Protein AF-A0A1Y2M8A2-F1 (afdb_monomer)

Foldseek 3Di:
DDDDPPPPPPPPVVCPDDDVVLLVCLVPDPDDQQDLVNLVVLVVCLVVDVVSVLSSQLSLCCNLPVPDRSVVVVVQVVDPVHDDDPVRVVSSCVSSCCSNDVPPPPPPPPDPDDDD

Secondary structure (DSSP, 8-state):
-----------------SSHHHHHHHHH-SSPPPPHHHHHHHHHHHHH-TTTHHHHHHHHHHHH-TTS-HHHHHHHHH-TT----HHHHHHHHHHHHHHHSTTT---S--------

Organism: Epicoccum nigrum (NCBI:txid105696)

Mean predicted aligned error: 15.14 Å

Sequence (116 aa):
MPAMVFTQRGNVRNVHNRHDSIFSTVSSRPASPISQEELWYIIEAGALDRAKTALAAECLLNHVWNEKDAMAMLDAMGDPAKQLSEEDETELRRKLGQALHPGRFVDSHCHLANTR

Structure (mmCIF, N/CA/C/O backbone):
data_AF-A0A1Y2M8A2-F1
#
_entry.id   AF-A0A1Y2M8A2-F1
#
loop_
_atom_site.group_PDB
_atom_site.id
_atom_site.type_symbol
_atom_site.label_atom_id
_atom_site.label_alt_id
_atom_site.label_comp_id
_atom_site.label_asym_id
_atom_site.label_entity_id
_atom_site.label_seq_id
_atom_site.pdbx_PDB_ins_code
_atom_site.Cartn_x
_atom_site.Cartn_y
_atom_site.Cartn_z
_atom_site.occupancy
_atom_site.B_iso_or_equiv
_atom_site.auth_seq_id
_atom_site.auth_comp_id
_atom_site.auth_asym_id
_atom_site.auth_atom_id
_atom_site.pdbx_PDB_model_num
ATOM 1 N N . MET A 1 1 ? 58.571 20.582 -24.742 1.00 42.06 1 MET A N 1
ATOM 2 C CA . MET A 1 1 ? 57.114 20.397 -24.916 1.00 42.06 1 MET A CA 1
ATOM 3 C C . MET A 1 1 ? 56.611 19.537 -23.764 1.00 42.06 1 MET A C 1
ATOM 5 O O . MET A 1 1 ? 56.959 18.364 -23.758 1.00 42.06 1 MET A O 1
ATOM 9 N N . PRO A 1 2 ? 55.890 20.061 -22.758 1.00 43.50 2 PRO A N 1
ATOM 10 C CA . PRO A 1 2 ? 55.186 19.203 -21.815 1.00 43.50 2 PRO A CA 1
ATOM 11 C C . PRO A 1 2 ? 53.789 18.880 -22.364 1.00 43.50 2 PRO A C 1
ATOM 13 O O . PRO A 1 2 ? 53.066 19.770 -22.809 1.00 43.50 2 PRO A O 1
ATOM 16 N N . ALA A 1 3 ? 53.433 17.597 -22.363 1.00 48.03 3 ALA A N 1
ATOM 17 C CA . ALA A 1 3 ? 52.095 17.133 -22.703 1.00 48.03 3 ALA A CA 1
ATOM 18 C C . ALA A 1 3 ? 51.099 17.613 -21.634 1.00 48.03 3 ALA A C 1
ATOM 20 O O . ALA A 1 3 ? 51.299 17.397 -20.438 1.00 48.03 3 ALA A O 1
ATOM 21 N N . MET A 1 4 ? 50.038 18.285 -22.073 1.00 54.34 4 MET A N 1
ATOM 22 C CA . MET A 1 4 ? 48.936 18.725 -21.222 1.00 54.34 4 MET A CA 1
ATOM 23 C C . MET A 1 4 ? 48.170 17.487 -20.736 1.00 54.34 4 MET A C 1
ATOM 25 O O . MET A 1 4 ? 47.561 16.777 -21.535 1.00 54.34 4 MET A O 1
ATOM 29 N N . VAL A 1 5 ? 48.203 17.215 -19.430 1.00 50.16 5 VAL A N 1
ATOM 30 C CA . VAL A 1 5 ? 47.322 16.226 -18.801 1.00 50.16 5 VAL A CA 1
ATOM 31 C C . VAL A 1 5 ? 45.910 16.798 -18.838 1.00 50.16 5 VAL A C 1
ATOM 33 O O . VAL A 1 5 ? 45.585 17.724 -18.094 1.00 50.16 5 VAL A O 1
ATOM 36 N N . PHE A 1 6 ? 45.069 16.263 -19.720 1.00 46.91 6 PHE A N 1
ATOM 37 C CA . PHE A 1 6 ? 43.634 16.497 -19.655 1.00 46.91 6 PHE A CA 1
ATOM 38 C C . PHE A 1 6 ? 43.143 15.795 -18.390 1.00 46.91 6 PHE A C 1
ATOM 40 O O . PHE A 1 6 ? 43.048 14.568 -18.337 1.00 46.91 6 PHE A O 1
ATOM 47 N N . THR A 1 7 ? 42.901 16.558 -17.326 1.00 47.25 7 THR A N 1
ATOM 48 C CA . THR A 1 7 ? 42.199 16.035 -16.162 1.00 47.25 7 THR A CA 1
ATOM 49 C C . THR A 1 7 ? 40.808 15.643 -16.633 1.00 47.25 7 THR A C 1
ATOM 51 O O . THR A 1 7 ? 39.937 16.479 -16.871 1.00 47.25 7 THR A O 1
ATOM 54 N N . GLN A 1 8 ? 40.600 14.337 -16.785 1.00 46.97 8 GLN A N 1
ATOM 55 C CA . GLN A 1 8 ? 39.281 13.736 -16.785 1.00 46.97 8 GLN A CA 1
ATOM 56 C C . GLN A 1 8 ? 38.687 14.034 -15.408 1.00 46.97 8 GLN A C 1
ATOM 58 O O . GLN A 1 8 ? 38.789 13.247 -14.469 1.00 46.97 8 GLN A O 1
ATOM 63 N N . ARG A 1 9 ? 38.107 15.229 -15.254 1.00 40.69 9 ARG A N 1
ATOM 64 C CA . ARG A 1 9 ? 37.248 15.560 -14.127 1.00 40.69 9 ARG A CA 1
ATOM 65 C C . ARG A 1 9 ? 35.959 14.787 -14.360 1.00 40.69 9 ARG A C 1
ATOM 67 O O . ARG A 1 9 ? 34.957 15.327 -14.819 1.00 40.69 9 ARG A O 1
ATOM 74 N N . GLY A 1 10 ? 36.040 13.487 -14.080 1.00 47.53 10 GLY A N 1
ATOM 75 C CA . GLY A 1 10 ? 34.918 12.613 -13.811 1.00 47.53 10 GLY A CA 1
ATOM 76 C C . GLY A 1 10 ? 34.160 13.203 -12.638 1.00 47.53 10 GLY A C 1
ATOM 77 O O . GLY A 1 10 ? 34.413 12.902 -11.482 1.00 47.53 10 GLY A O 1
ATOM 78 N N . ASN A 1 11 ? 33.294 14.152 -12.951 1.00 49.44 11 ASN A N 1
ATOM 79 C CA . ASN A 1 11 ? 32.224 14.579 -12.083 1.00 49.44 11 ASN A CA 1
ATOM 80 C C . ASN A 1 11 ? 31.091 15.095 -12.964 1.00 49.44 11 ASN A C 1
ATOM 82 O O . ASN A 1 11 ? 30.516 16.154 -12.724 1.00 49.44 11 ASN A O 1
ATOM 86 N N . VAL A 1 12 ? 30.727 14.291 -13.968 1.00 46.75 12 VAL A N 1
ATOM 87 C CA . VAL A 1 12 ? 29.305 14.120 -14.234 1.00 46.75 12 VAL A CA 1
ATOM 88 C C . VAL A 1 12 ? 28.797 13.453 -12.963 1.00 46.75 12 VAL A C 1
ATOM 90 O O . VAL A 1 12 ? 28.811 12.230 -12.842 1.00 46.75 12 VAL A O 1
ATOM 93 N N . ARG A 1 13 ? 28.462 14.271 -11.954 1.00 45.53 13 ARG A N 1
ATOM 94 C CA . ARG A 1 13 ? 27.526 13.867 -10.914 1.00 45.53 13 ARG A CA 1
ATOM 95 C C . ARG A 1 13 ? 26.291 13.522 -11.705 1.00 45.53 13 ARG A C 1
ATOM 97 O O . ARG A 1 13 ? 25.531 14.406 -12.080 1.00 45.53 13 ARG A O 1
ATOM 104 N N . ASN A 1 14 ? 26.220 12.254 -12.091 1.00 46.19 14 ASN A N 1
ATOM 105 C CA . ASN A 1 14 ? 25.049 11.655 -12.652 1.00 46.19 14 ASN A CA 1
ATOM 106 C C . ASN A 1 14 ? 24.004 11.925 -11.590 1.00 46.19 14 ASN A C 1
ATOM 108 O O . ASN A 1 14 ? 24.077 11.409 -10.474 1.00 46.19 14 ASN A O 1
ATOM 112 N N . VAL A 1 15 ? 23.152 12.885 -11.902 1.00 49.00 15 VAL A N 1
ATOM 113 C CA . VAL A 1 15 ? 22.022 13.270 -11.098 1.00 49.00 15 VAL A CA 1
ATOM 114 C C . VAL A 1 15 ? 21.060 12.087 -11.222 1.00 49.00 15 VAL A C 1
ATOM 116 O O . VAL A 1 15 ? 20.053 12.161 -11.912 1.00 49.00 15 VAL A O 1
ATOM 119 N N . HIS A 1 16 ? 21.403 10.964 -10.577 1.00 46.19 16 HIS A N 1
ATOM 120 C CA . HIS A 1 16 ? 20.470 9.928 -10.156 1.00 46.19 16 HIS A CA 1
ATOM 121 C C . HIS A 1 16 ? 19.607 10.590 -9.084 1.00 46.19 16 HIS A C 1
ATOM 123 O O . HIS A 1 16 ? 19.777 10.410 -7.878 1.00 46.19 16 HIS A O 1
ATOM 129 N N . ASN A 1 17 ? 18.769 11.520 -9.536 1.00 45.09 17 ASN A N 1
ATOM 130 C CA . ASN A 1 17 ? 17.916 12.287 -8.673 1.00 45.09 17 ASN A CA 1
ATOM 131 C C . ASN A 1 17 ? 16.785 11.367 -8.216 1.00 45.09 17 ASN A C 1
ATOM 133 O O . ASN A 1 17 ? 15.848 11.077 -8.948 1.00 45.09 17 ASN A O 1
ATOM 137 N N . ARG A 1 18 ? 16.882 11.007 -6.939 1.00 52.41 18 ARG A N 1
ATOM 138 C CA . ARG A 1 18 ? 15.887 11.376 -5.921 1.00 52.41 18 ARG A CA 1
ATOM 139 C C . ARG A 1 18 ? 14.571 10.603 -5.862 1.00 52.41 18 ARG A C 1
ATOM 141 O O . ARG A 1 18 ? 13.826 10.860 -4.926 1.00 52.41 18 ARG A O 1
ATOM 148 N N . HIS A 1 19 ? 14.299 9.643 -6.739 1.00 48.97 19 HIS A N 1
ATOM 149 C CA . HIS A 1 19 ? 13.048 8.877 -6.640 1.00 48.97 19 HIS A CA 1
ATOM 150 C C . HIS A 1 19 ? 13.152 7.644 -5.733 1.00 48.97 19 HIS A C 1
ATOM 152 O O . HIS A 1 19 ? 12.240 7.404 -4.946 1.00 48.97 19 HIS A O 1
ATOM 158 N N . ASP A 1 20 ? 14.283 6.932 -5.737 1.00 50.97 20 ASP A N 1
ATOM 159 C CA . ASP A 1 20 ? 14.481 5.767 -4.854 1.00 50.97 20 ASP A CA 1
ATOM 160 C C . ASP A 1 20 ? 14.559 6.162 -3.372 1.00 50.97 20 ASP A C 1
ATOM 162 O O . ASP A 1 20 ? 14.218 5.386 -2.481 1.00 50.97 20 ASP A O 1
ATOM 166 N N . SER A 1 21 ? 14.953 7.407 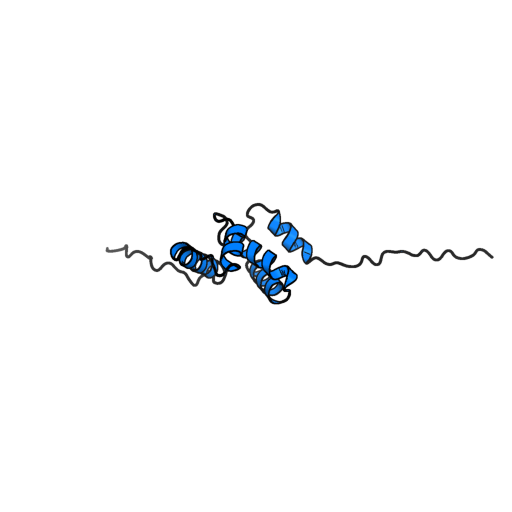-3.094 1.00 52.69 21 SER A N 1
ATOM 167 C CA . SER A 1 21 ? 15.121 7.894 -1.725 1.00 52.69 21 SER A CA 1
ATOM 168 C C . SER A 1 21 ? 13.799 8.007 -0.971 1.00 52.69 21 SER A C 1
ATOM 170 O O . SER A 1 21 ? 13.797 7.798 0.237 1.00 52.69 21 SER A O 1
ATOM 172 N N . ILE A 1 22 ? 12.687 8.318 -1.648 1.00 56.19 22 ILE A N 1
ATOM 173 C CA . ILE A 1 22 ? 11.367 8.409 -1.005 1.00 56.19 22 ILE A CA 1
ATOM 174 C C . ILE A 1 22 ? 10.927 7.007 -0.577 1.00 56.19 22 ILE A C 1
ATOM 176 O O . ILE A 1 22 ? 10.633 6.799 0.593 1.00 56.19 22 ILE A O 1
ATOM 180 N N . PHE A 1 23 ? 11.016 6.018 -1.468 1.00 52.25 23 PHE A N 1
ATOM 181 C CA . PHE A 1 23 ? 10.665 4.628 -1.156 1.00 52.25 23 PHE A CA 1
ATOM 182 C C . PHE A 1 23 ? 11.559 4.026 -0.064 1.00 52.25 23 PHE A C 1
ATOM 184 O O . PHE A 1 23 ? 11.061 3.409 0.876 1.00 52.25 23 PHE A O 1
ATOM 191 N N . SER A 1 24 ? 12.869 4.287 -0.116 1.00 53.47 24 SER A N 1
ATOM 192 C CA . SER A 1 24 ? 13.806 3.822 0.913 1.00 53.47 24 SER A CA 1
ATOM 193 C C . SER A 1 24 ? 13.579 4.509 2.268 1.00 53.47 24 SER A C 1
ATOM 195 O O . SER A 1 24 ? 13.786 3.899 3.317 1.00 53.47 24 SER A O 1
ATOM 197 N N . THR A 1 25 ? 13.124 5.767 2.262 1.00 51.78 25 THR A N 1
ATOM 198 C CA . THR A 1 25 ? 12.795 6.510 3.486 1.00 51.78 25 THR A CA 1
ATOM 199 C C . THR A 1 25 ? 11.481 6.020 4.082 1.00 51.78 25 THR A C 1
ATOM 201 O O . THR A 1 25 ? 11.414 5.832 5.288 1.00 51.78 25 THR A O 1
ATOM 204 N N . VAL A 1 26 ? 10.453 5.764 3.270 1.00 51.38 26 VAL A N 1
ATOM 205 C CA . VAL A 1 26 ? 9.134 5.324 3.757 1.00 51.38 26 VAL A CA 1
ATOM 206 C C . VAL A 1 26 ? 9.204 3.914 4.355 1.00 51.38 26 VAL A C 1
ATOM 208 O O . VAL A 1 26 ? 8.609 3.677 5.399 1.00 51.38 26 VAL A O 1
ATOM 211 N N . SER A 1 27 ? 10.019 3.023 3.782 1.00 48.06 27 SER A N 1
ATOM 212 C CA . SER A 1 27 ? 10.251 1.669 4.314 1.00 48.06 27 SER A CA 1
ATOM 213 C C . SER A 1 27 ? 10.962 1.654 5.684 1.00 48.06 27 SER A C 1
ATOM 215 O O . SER A 1 27 ? 10.786 0.725 6.466 1.00 48.06 27 SER A O 1
ATOM 217 N N . SER A 1 28 ? 11.729 2.702 6.017 1.00 47.84 28 SER A N 1
ATOM 218 C CA . SER A 1 28 ? 12.582 2.747 7.221 1.00 47.84 28 SER A CA 1
ATOM 219 C C . SER A 1 28 ? 12.067 3.670 8.332 1.00 47.84 28 SER A C 1
ATOM 221 O O . SER A 1 28 ? 12.673 3.744 9.405 1.00 47.84 28 SER A O 1
ATOM 223 N N . ARG A 1 29 ? 11.025 4.470 8.071 1.00 49.28 29 ARG A N 1
ATOM 224 C CA . ARG A 1 29 ? 10.691 5.625 8.912 1.00 49.28 29 ARG A CA 1
ATOM 225 C C . ARG A 1 29 ? 9.558 5.291 9.883 1.00 49.28 29 ARG A C 1
ATOM 227 O O . ARG A 1 29 ? 8.488 4.874 9.446 1.00 49.28 29 ARG A O 1
ATOM 234 N N . PRO A 1 30 ? 9.734 5.540 11.193 1.00 45.31 30 PRO A N 1
ATOM 235 C CA . PRO A 1 30 ? 8.631 5.451 12.134 1.00 45.31 30 PRO A CA 1
ATOM 236 C C . PRO A 1 30 ? 7.587 6.518 11.784 1.00 45.31 30 PRO A C 1
ATOM 238 O O . PRO A 1 30 ? 7.903 7.709 11.797 1.00 45.31 30 PRO A O 1
ATOM 241 N N . ALA A 1 31 ? 6.385 6.050 11.427 1.00 52.53 31 ALA A N 1
ATOM 242 C CA . ALA A 1 31 ? 5.076 6.717 11.426 1.00 52.53 31 ALA A CA 1
ATOM 243 C C . ALA A 1 31 ? 5.073 8.251 11.266 1.00 52.53 31 ALA A C 1
ATOM 245 O O . ALA A 1 31 ? 4.370 8.963 11.980 1.00 52.53 31 ALA A O 1
ATOM 246 N N . SER A 1 32 ? 5.866 8.790 10.342 1.00 55.88 32 SER A N 1
ATOM 247 C CA . SER A 1 32 ? 5.717 10.188 9.957 1.00 55.88 32 SER A CA 1
ATOM 248 C C . SER A 1 32 ? 4.529 10.242 9.001 1.00 55.88 32 SER A C 1
ATOM 250 O O . SER A 1 32 ? 4.508 9.443 8.062 1.00 55.88 32 SER A O 1
ATOM 252 N N . PRO A 1 33 ? 3.528 11.104 9.237 1.00 63.09 33 PRO A N 1
ATOM 253 C CA . PRO A 1 33 ? 2.367 11.175 8.364 1.00 63.09 33 PRO A CA 1
ATOM 254 C C . PRO A 1 33 ? 2.838 11.529 6.952 1.00 63.09 33 PRO A C 1
ATOM 256 O O . PRO A 1 33 ? 3.474 12.564 6.753 1.00 63.09 33 PRO A O 1
ATOM 259 N N . ILE A 1 34 ? 2.569 10.630 6.003 1.00 73.38 34 ILE A N 1
ATOM 260 C CA . ILE A 1 34 ? 2.812 10.858 4.577 1.00 73.38 34 ILE A CA 1
ATOM 261 C C . ILE A 1 34 ? 1.936 12.040 4.160 1.00 73.38 34 ILE A C 1
ATOM 263 O O . ILE A 1 34 ? 0.759 12.099 4.530 1.00 73.38 34 ILE A O 1
ATOM 267 N N . SER A 1 35 ? 2.504 13.011 3.445 1.00 80.12 35 SER A N 1
ATOM 268 C CA . SER A 1 35 ? 1.710 14.138 2.950 1.00 80.12 35 SER A CA 1
ATOM 269 C C . SER A 1 35 ? 0.737 13.670 1.859 1.00 80.12 35 SER A C 1
ATOM 271 O O . SER A 1 35 ? 0.968 12.668 1.183 1.00 80.12 35 SER A O 1
ATOM 273 N N . GLN A 1 36 ? -0.357 14.402 1.634 1.00 81.81 36 GLN A N 1
ATOM 274 C CA . GLN A 1 36 ? -1.311 14.044 0.575 1.00 81.81 36 GLN A CA 1
ATOM 275 C C . GLN A 1 36 ? -0.654 14.038 -0.819 1.00 81.81 36 GLN A C 1
ATOM 277 O O . GLN A 1 36 ? -1.002 13.224 -1.671 1.00 81.81 36 GLN A O 1
ATOM 282 N N . GLU A 1 37 ? 0.326 14.913 -1.039 1.00 84.25 37 GLU A N 1
ATOM 283 C CA . GLU A 1 37 ? 1.121 14.982 -2.270 1.00 84.25 37 GLU A CA 1
ATOM 284 C C . GLU A 1 37 ? 2.019 13.747 -2.432 1.00 84.25 37 GLU A C 1
ATOM 286 O O . GLU A 1 37 ? 2.081 13.163 -3.513 1.00 84.25 37 GLU A O 1
ATOM 291 N N . GLU A 1 38 ? 2.668 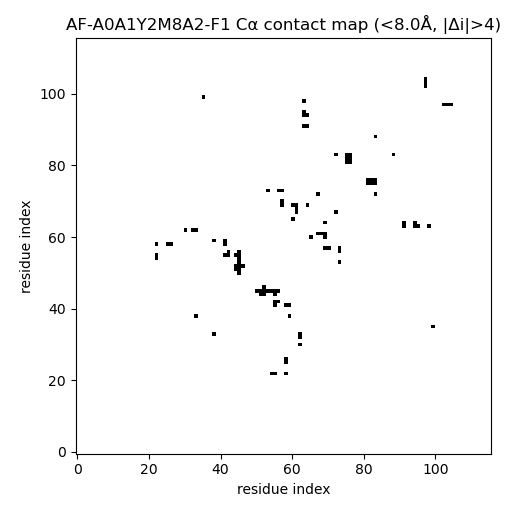13.302 -1.351 1.00 83.12 38 GLU A N 1
ATOM 292 C CA . GLU A 1 38 ? 3.475 12.078 -1.338 1.00 83.12 38 GLU A CA 1
ATOM 293 C C . GLU A 1 38 ? 2.613 10.830 -1.572 1.00 83.12 38 GLU A C 1
ATOM 295 O O . GLU A 1 38 ? 3.034 9.919 -2.285 1.00 83.12 38 GLU A O 1
ATOM 300 N N . LEU A 1 39 ? 1.390 10.799 -1.036 1.00 85.06 39 LEU A N 1
ATOM 301 C CA . LEU A 1 39 ? 0.449 9.699 -1.237 1.00 85.06 39 LEU A CA 1
ATOM 302 C C . LEU A 1 39 ? 0.047 9.563 -2.713 1.00 85.06 39 LEU A C 1
ATOM 304 O O . LEU A 1 39 ? 0.111 8.467 -3.272 1.00 85.06 39 LEU A O 1
ATOM 308 N N . TRP A 1 40 ? -0.294 10.675 -3.370 1.00 87.00 40 TRP A N 1
ATOM 309 C CA . TRP A 1 40 ? -0.582 10.678 -4.808 1.00 87.00 40 TRP A CA 1
ATOM 310 C C . TRP A 1 40 ? 0.634 10.301 -5.651 1.00 87.00 40 TRP A C 1
ATOM 312 O O . TRP A 1 40 ? 0.495 9.530 -6.600 1.00 87.00 40 TRP A O 1
ATOM 322 N N . TYR A 1 41 ? 1.824 10.768 -5.274 1.00 88.06 41 TYR A N 1
ATOM 323 C CA . TYR A 1 41 ? 3.064 10.390 -5.945 1.00 88.06 41 TYR A CA 1
ATOM 324 C C . TYR A 1 41 ? 3.347 8.881 -5.847 1.00 88.06 41 TYR A C 1
ATOM 326 O O . TYR A 1 41 ? 3.743 8.263 -6.835 1.00 88.06 41 TYR A O 1
ATOM 334 N N . ILE A 1 42 ? 3.121 8.256 -4.685 1.00 86.75 42 ILE A N 1
ATOM 335 C CA . ILE A 1 42 ? 3.297 6.805 -4.508 1.00 86.75 42 ILE A CA 1
ATOM 336 C C . ILE A 1 42 ? 2.318 6.027 -5.399 1.00 86.75 42 ILE A C 1
ATOM 338 O O . ILE A 1 42 ? 2.723 5.060 -6.048 1.00 86.75 42 ILE A O 1
ATOM 342 N N . ILE A 1 43 ? 1.057 6.467 -5.473 1.00 87.75 43 ILE A N 1
ATOM 343 C CA . ILE A 1 43 ? 0.039 5.866 -6.349 1.00 87.75 43 ILE A CA 1
ATOM 344 C C . ILE A 1 43 ? 0.466 5.968 -7.814 1.00 87.75 43 ILE A C 1
ATOM 346 O O . ILE A 1 43 ? 0.448 4.969 -8.532 1.00 87.75 43 ILE A O 1
ATOM 350 N N . GLU A 1 44 ? 0.883 7.155 -8.253 1.00 89.12 44 GLU A N 1
ATOM 351 C CA . GLU A 1 44 ? 1.340 7.389 -9.622 1.00 89.12 44 GLU A CA 1
ATOM 352 C C . GLU A 1 44 ? 2.555 6.514 -9.960 1.00 89.12 44 GLU A C 1
ATOM 354 O O . GLU A 1 44 ? 2.560 5.811 -10.971 1.00 89.12 44 GLU A O 1
ATOM 359 N N . ALA A 1 45 ? 3.560 6.476 -9.084 1.00 85.12 45 ALA A N 1
ATOM 360 C CA . ALA A 1 45 ? 4.757 5.668 -9.280 1.00 85.12 45 ALA A CA 1
ATOM 361 C C . ALA A 1 45 ? 4.449 4.162 -9.364 1.00 85.12 45 ALA A C 1
ATOM 363 O O . ALA A 1 45 ? 5.011 3.474 -10.216 1.00 85.12 45 ALA A O 1
ATOM 364 N N . GLY A 1 46 ? 3.548 3.651 -8.518 1.00 86.75 46 GLY A N 1
ATOM 365 C CA . GLY A 1 46 ? 3.117 2.251 -8.550 1.00 86.75 46 GLY A CA 1
ATOM 366 C C . GLY A 1 46 ? 2.258 1.894 -9.768 1.00 86.75 46 GLY A C 1
ATOM 367 O O . GLY A 1 46 ? 2.281 0.743 -10.206 1.00 86.75 46 GLY A O 1
ATOM 368 N N . ALA A 1 47 ? 1.525 2.866 -10.321 1.00 87.50 47 ALA A N 1
ATOM 369 C CA . ALA A 1 47 ? 0.703 2.701 -11.518 1.00 87.50 47 ALA A CA 1
ATOM 370 C C . ALA A 1 47 ? 1.522 2.761 -12.820 1.00 87.50 47 ALA A C 1
ATOM 372 O O . ALA A 1 47 ? 1.183 2.080 -13.789 1.00 87.50 47 ALA A O 1
ATOM 373 N N . LEU A 1 48 ? 2.591 3.562 -12.850 1.00 90.25 48 LEU A N 1
ATOM 374 C CA . LEU A 1 48 ? 3.444 3.746 -14.030 1.00 90.25 48 LEU A CA 1
ATOM 375 C C . LEU A 1 48 ? 4.553 2.695 -14.152 1.00 90.25 48 LEU A C 1
ATOM 377 O O . LEU A 1 48 ? 4.987 2.394 -15.264 1.00 90.25 48 LEU A O 1
ATOM 381 N N . ASP A 1 49 ? 5.024 2.144 -13.034 1.00 85.69 49 ASP A N 1
ATOM 382 C CA . ASP A 1 49 ? 6.139 1.201 -13.007 1.00 85.69 49 ASP A CA 1
ATOM 383 C C . ASP A 1 49 ? 5.755 -0.088 -12.276 1.00 85.69 49 ASP A C 1
ATOM 385 O O . ASP A 1 49 ? 5.628 -0.131 -11.049 1.00 85.69 49 ASP A O 1
ATOM 389 N N . ARG A 1 50 ? 5.636 -1.177 -13.046 1.00 83.44 50 ARG A N 1
ATOM 390 C CA . ARG A 1 50 ? 5.294 -2.505 -12.520 1.00 83.44 50 ARG A CA 1
ATOM 391 C C . ARG A 1 50 ? 6.299 -3.001 -11.478 1.00 83.44 50 ARG A C 1
ATOM 393 O O . ARG A 1 50 ? 5.913 -3.736 -10.573 1.00 83.44 50 ARG A O 1
ATOM 400 N N . ALA A 1 51 ? 7.571 -2.613 -11.581 1.00 85.56 51 ALA A N 1
ATOM 401 C CA . ALA A 1 51 ? 8.584 -2.990 -10.598 1.00 85.56 51 ALA A CA 1
ATOM 402 C C . ALA A 1 51 ? 8.374 -2.284 -9.246 1.00 85.56 51 ALA A C 1
ATOM 404 O O . ALA A 1 51 ? 8.855 -2.764 -8.222 1.00 85.56 51 ALA A O 1
ATOM 405 N N . LYS A 1 52 ? 7.627 -1.173 -9.231 1.00 82.19 52 LYS A N 1
ATOM 406 C CA . LYS A 1 52 ? 7.327 -0.379 -8.033 1.00 82.19 52 LYS A CA 1
ATOM 407 C C . LYS A 1 52 ? 5.942 -0.647 -7.460 1.00 82.19 52 LYS A C 1
ATOM 409 O O . LYS A 1 52 ? 5.682 -0.219 -6.343 1.00 82.19 52 LYS A O 1
ATOM 414 N N . THR A 1 53 ? 5.068 -1.368 -8.166 1.00 84.81 53 THR A N 1
ATOM 415 C CA . THR A 1 53 ? 3.685 -1.616 -7.729 1.00 84.81 53 THR A CA 1
ATOM 416 C C . THR A 1 53 ? 3.608 -2.269 -6.349 1.00 84.81 53 THR A C 1
ATOM 418 O O . THR A 1 53 ? 2.852 -1.794 -5.507 1.00 84.81 53 THR A O 1
ATOM 421 N N . ALA A 1 54 ? 4.402 -3.313 -6.087 1.00 85.56 54 ALA A N 1
ATOM 422 C CA . ALA A 1 54 ? 4.380 -4.007 -4.795 1.00 85.56 54 ALA A CA 1
ATOM 423 C C . ALA A 1 54 ? 4.835 -3.091 -3.646 1.00 85.56 54 ALA A C 1
ATOM 425 O O . ALA A 1 54 ? 4.135 -2.960 -2.648 1.00 85.56 54 ALA A O 1
ATOM 426 N N . LEU A 1 55 ? 5.952 -2.381 -3.837 1.00 83.75 55 LEU A N 1
ATOM 427 C CA . LEU A 1 55 ? 6.488 -1.432 -2.855 1.00 83.75 55 LEU A CA 1
ATOM 428 C C . LEU A 1 55 ? 5.540 -0.251 -2.610 1.00 83.75 55 LEU A C 1
ATOM 430 O O . LEU A 1 55 ? 5.372 0.191 -1.476 1.00 83.75 55 LEU A O 1
ATOM 434 N N . ALA A 1 56 ? 4.903 0.263 -3.664 1.00 86.38 56 ALA A N 1
ATOM 435 C CA . ALA A 1 56 ? 3.913 1.326 -3.553 1.00 86.38 56 ALA A CA 1
ATOM 436 C C . ALA A 1 56 ? 2.678 0.858 -2.773 1.00 86.38 56 ALA A C 1
ATOM 438 O O . ALA A 1 56 ? 2.209 1.568 -1.887 1.00 86.38 56 ALA A O 1
ATOM 439 N N . ALA A 1 57 ? 2.184 -0.348 -3.060 1.00 86.94 57 ALA A N 1
ATOM 440 C CA . ALA A 1 57 ? 1.047 -0.925 -2.356 1.00 86.94 57 ALA A CA 1
ATOM 441 C C . ALA A 1 57 ? 1.367 -1.181 -0.873 1.00 86.94 57 ALA A C 1
ATOM 443 O O . ALA A 1 57 ? 0.551 -0.858 -0.013 1.00 86.94 57 ALA A O 1
ATOM 444 N N . GLU A 1 58 ? 2.570 -1.664 -0.562 1.00 86.38 58 GLU A N 1
ATOM 445 C CA . GLU A 1 58 ? 3.043 -1.850 0.814 1.00 86.38 58 GLU A CA 1
ATOM 446 C C . GLU A 1 58 ? 3.110 -0.514 1.568 1.00 86.38 58 GLU A C 1
ATOM 448 O O . GLU A 1 58 ? 2.587 -0.395 2.676 1.00 86.38 58 GLU A O 1
ATOM 453 N N . CYS A 1 59 ? 3.687 0.522 0.949 1.00 84.44 59 CYS A N 1
ATOM 454 C CA . CYS A 1 59 ? 3.756 1.863 1.535 1.00 84.44 59 CYS A CA 1
ATOM 455 C C . CYS A 1 59 ? 2.360 2.437 1.818 1.00 84.44 59 CYS A C 1
ATOM 457 O O . CYS A 1 59 ? 2.135 3.014 2.882 1.00 84.44 59 CYS A O 1
ATOM 459 N N . LEU A 1 60 ? 1.417 2.269 0.885 1.00 86.62 60 LEU A N 1
ATOM 460 C CA . LEU A 1 60 ? 0.037 2.729 1.051 1.00 86.62 60 LEU A CA 1
ATOM 461 C C . LEU A 1 60 ? -0.682 1.965 2.165 1.00 86.62 60 LEU A C 1
ATOM 463 O O . LEU A 1 60 ? -1.343 2.586 2.993 1.00 86.62 60 LEU A O 1
ATOM 467 N N . LEU A 1 61 ? -0.528 0.642 2.225 1.00 87.50 61 LEU A N 1
ATOM 468 C CA . LEU A 1 61 ? -1.134 -0.182 3.271 1.00 87.50 61 LEU A CA 1
ATOM 469 C C . LEU A 1 61 ? -0.577 0.154 4.653 1.00 87.50 61 LEU A C 1
ATOM 471 O O . LEU A 1 61 ? -1.358 0.369 5.574 1.00 87.50 61 LEU A O 1
ATOM 475 N N . ASN A 1 62 ? 0.741 0.300 4.791 1.00 86.19 62 ASN A N 1
ATOM 476 C CA . ASN A 1 62 ? 1.362 0.698 6.057 1.00 86.19 62 ASN A CA 1
ATOM 477 C C . ASN A 1 62 ? 0.936 2.101 6.507 1.00 86.19 62 ASN A C 1
ATOM 479 O O . ASN A 1 62 ? 0.831 2.364 7.703 1.00 86.19 62 ASN A O 1
ATOM 483 N N . HIS A 1 63 ? 0.671 3.007 5.566 1.00 83.88 63 HIS A N 1
ATOM 484 C CA . HIS A 1 63 ? 0.172 4.341 5.886 1.00 83.88 63 HIS A CA 1
ATOM 485 C C . HIS A 1 63 ? -1.290 4.330 6.340 1.00 83.88 63 HIS A C 1
ATOM 487 O O . HIS A 1 63 ? -1.650 4.998 7.307 1.00 83.88 63 HIS A O 1
ATOM 493 N N . VAL A 1 64 ? -2.131 3.575 5.636 1.00 85.31 64 VAL A N 1
ATOM 494 C CA . VAL A 1 64 ? -3.579 3.531 5.858 1.00 85.31 64 VAL A CA 1
ATOM 495 C C . VAL A 1 64 ? -3.938 2.644 7.051 1.00 85.31 64 VAL A C 1
ATOM 497 O O . VAL A 1 64 ? -4.896 2.931 7.766 1.00 85.31 64 VAL A O 1
ATOM 500 N N . TRP A 1 65 ? -3.185 1.569 7.282 1.00 85.00 65 TRP A N 1
ATOM 501 C CA . TRP A 1 65 ? -3.498 0.556 8.282 1.00 85.00 65 TRP A CA 1
ATOM 502 C C . 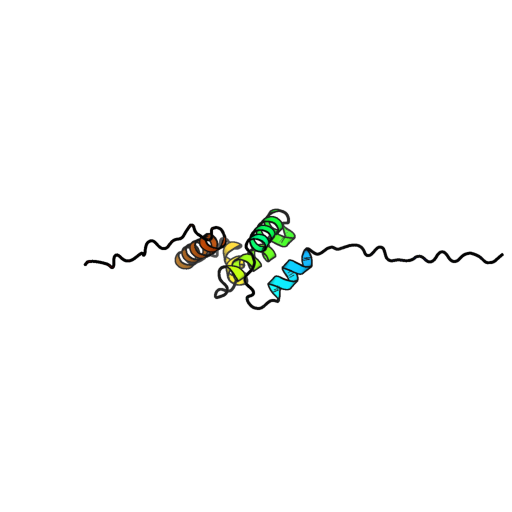TRP A 1 65 ? -2.244 -0.084 8.896 1.00 85.00 65 TRP A C 1
ATOM 504 O O . TRP A 1 65 ? -2.013 -1.283 8.783 1.0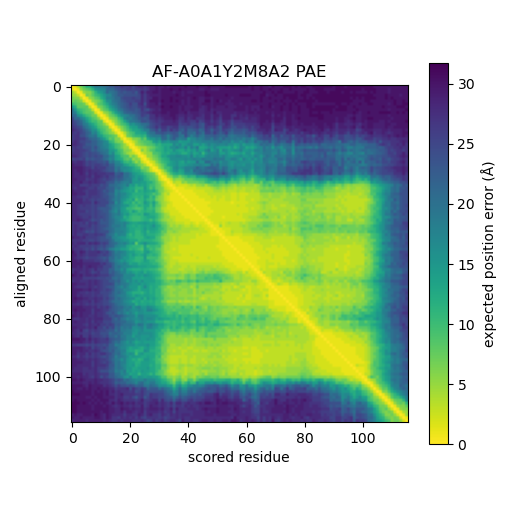0 85.00 65 TRP A O 1
ATOM 514 N N . ASN A 1 66 ? -1.474 0.717 9.632 1.00 81.19 66 ASN A N 1
ATOM 515 C CA . ASN A 1 66 ? -0.235 0.301 10.308 1.00 81.19 66 ASN A CA 1
ATOM 516 C C . ASN A 1 66 ? -0.369 -0.856 11.328 1.00 81.19 66 ASN A C 1
ATOM 518 O O . ASN A 1 66 ? 0.633 -1.469 11.682 1.00 81.19 66 ASN A O 1
ATOM 522 N N . GLU A 1 67 ? -1.571 -1.135 11.839 1.00 82.44 67 GLU A N 1
ATOM 523 C CA . GLU A 1 67 ? -1.839 -2.234 12.785 1.00 82.44 67 GLU A CA 1
ATOM 524 C C . GLU A 1 67 ? -1.893 -3.619 12.118 1.00 82.44 67 GLU A C 1
ATOM 526 O O . GLU A 1 67 ? -1.769 -4.634 12.805 1.00 82.44 67 GLU A O 1
ATOM 531 N N . LYS A 1 68 ? -2.096 -3.678 10.796 1.00 81.69 68 LYS A N 1
ATOM 532 C CA . LYS A 1 68 ? -2.114 -4.920 10.017 1.00 81.69 68 LYS A CA 1
ATOM 533 C C . LYS A 1 68 ? -0.805 -5.068 9.252 1.00 81.69 68 LYS A C 1
ATOM 535 O O . LYS A 1 68 ? -0.255 -4.099 8.741 1.00 81.69 68 LYS A O 1
ATOM 540 N N . ASP A 1 69 ? -0.332 -6.306 9.144 1.00 85.00 69 ASP A N 1
ATOM 541 C CA . ASP A 1 69 ? 0.844 -6.627 8.340 1.00 85.00 69 ASP A CA 1
ATOM 542 C C . ASP A 1 69 ? 0.535 -6.422 6.848 1.00 85.00 69 ASP A C 1
ATOM 544 O O . ASP A 1 69 ? -0.189 -7.210 6.228 1.00 85.00 69 ASP A O 1
ATOM 548 N N . ALA A 1 70 ? 1.088 -5.348 6.281 1.00 84.56 70 ALA A N 1
ATOM 549 C CA . ALA A 1 70 ? 0.917 -4.992 4.880 1.00 84.56 70 ALA A CA 1
ATOM 550 C C . ALA A 1 70 ? 1.389 -6.104 3.933 1.00 84.56 70 ALA A C 1
ATOM 552 O O . ALA A 1 70 ? 0.734 -6.346 2.919 1.00 84.56 70 ALA A O 1
ATOM 553 N N . MET A 1 71 ? 2.465 -6.824 4.266 1.00 82.88 71 MET A N 1
ATOM 554 C CA . MET A 1 71 ? 2.985 -7.900 3.419 1.00 82.88 71 MET A CA 1
ATOM 555 C C . MET A 1 71 ? 2.035 -9.096 3.405 1.00 82.88 71 MET A C 1
ATOM 557 O O . MET A 1 71 ? 1.703 -9.605 2.336 1.00 82.88 71 MET A O 1
ATOM 561 N N . ALA A 1 72 ? 1.507 -9.483 4.568 1.00 83.62 72 ALA A N 1
ATOM 562 C CA . ALA A 1 72 ? 0.502 -10.541 4.653 1.00 83.62 72 ALA A CA 1
ATOM 563 C C . ALA A 1 72 ? -0.793 -10.179 3.899 1.00 83.62 72 ALA A C 1
ATOM 565 O O . ALA A 1 72 ? -1.414 -11.043 3.276 1.00 83.62 72 ALA A O 1
ATOM 566 N N . MET A 1 73 ? -1.200 -8.905 3.926 1.00 84.38 73 MET A N 1
ATOM 567 C CA . MET A 1 73 ? -2.356 -8.427 3.162 1.00 84.38 73 MET A CA 1
ATOM 568 C C . MET A 1 73 ? -2.107 -8.462 1.652 1.00 84.38 73 MET A C 1
ATOM 570 O O . MET A 1 73 ? -2.986 -8.893 0.908 1.00 84.38 73 MET A O 1
ATOM 574 N N . LEU A 1 74 ? -0.922 -8.051 1.192 1.00 86.00 74 LEU A N 1
ATOM 575 C CA . LEU A 1 74 ? -0.552 -8.132 -0.224 1.00 86.00 74 LEU A CA 1
ATOM 576 C C . LEU A 1 74 ? -0.493 -9.577 -0.716 1.00 86.00 74 LEU A C 1
ATOM 578 O O . LEU A 1 74 ? -1.023 -9.874 -1.786 1.00 86.00 74 LEU A O 1
ATOM 582 N N . ASP A 1 75 ? 0.072 -10.479 0.084 1.00 86.69 75 ASP A N 1
ATOM 583 C CA . ASP A 1 75 ? 0.090 -11.912 -0.212 1.00 86.69 75 ASP A CA 1
ATOM 584 C C . ASP A 1 75 ? -1.327 -12.488 -0.326 1.00 86.69 75 ASP A C 1
ATOM 586 O O . ASP A 1 75 ? -1.579 -13.345 -1.172 1.00 86.69 75 ASP A O 1
ATOM 590 N N . ALA A 1 76 ? -2.264 -12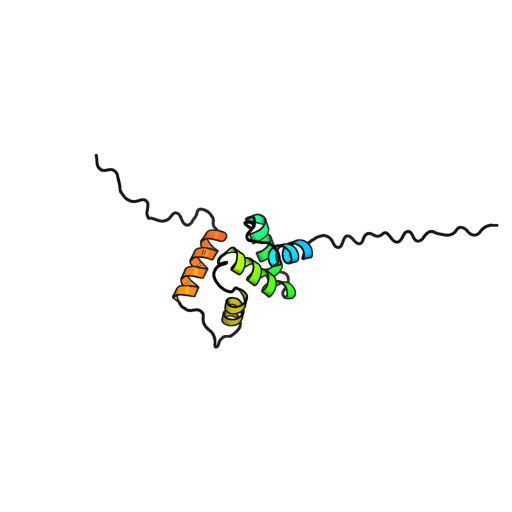.021 0.505 1.00 84.81 76 ALA A N 1
ATOM 591 C CA . ALA A 1 76 ? -3.664 -12.425 0.422 1.00 84.81 76 ALA A CA 1
ATOM 592 C C . ALA A 1 76 ? -4.373 -11.858 -0.820 1.00 84.81 76 ALA A C 1
ATOM 594 O O . ALA A 1 76 ? -5.197 -12.546 -1.405 1.00 84.81 76 ALA A O 1
ATOM 595 N N . MET A 1 77 ? -4.052 -10.633 -1.248 1.00 81.44 77 MET A N 1
ATOM 596 C CA . MET A 1 77 ? -4.627 -10.031 -2.462 1.00 81.44 77 MET A CA 1
ATOM 597 C C . MET A 1 77 ? -4.060 -10.631 -3.756 1.00 81.44 77 MET A C 1
ATOM 599 O O . MET A 1 77 ? -4.744 -10.652 -4.779 1.00 81.44 77 MET A O 1
ATOM 603 N N . GLY A 1 78 ? -2.801 -11.076 -3.732 1.00 80.75 78 GLY A N 1
ATOM 604 C CA . GLY A 1 78 ? -2.117 -11.667 -4.883 1.00 80.75 78 GLY A CA 1
ATOM 605 C C . GLY A 1 78 ? -2.442 -13.144 -5.124 1.00 80.75 78 GLY A C 1
ATOM 606 O O . GLY A 1 78 ? -2.174 -13.652 -6.214 1.00 80.75 78 GLY A O 1
ATOM 607 N N . ASP A 1 79 ? -3.016 -13.830 -4.136 1.00 82.81 79 ASP A N 1
ATOM 608 C CA . ASP A 1 79 ? -3.369 -15.245 -4.206 1.00 82.81 79 ASP A CA 1
ATOM 609 C C . ASP A 1 79 ? -4.897 -15.407 -4.273 1.00 82.81 79 ASP A C 1
ATOM 611 O O . ASP A 1 79 ? -5.573 -15.170 -3.277 1.00 82.81 79 ASP A O 1
ATOM 615 N N . PRO A 1 80 ? -5.476 -15.857 -5.401 1.00 79.00 80 PRO A N 1
ATOM 616 C CA . PRO A 1 80 ? -6.926 -16.008 -5.536 1.00 79.00 80 PRO A CA 1
ATOM 617 C C . PRO A 1 80 ? -7.525 -17.083 -4.613 1.00 79.00 80 PRO A C 1
ATOM 619 O O . PRO A 1 80 ? -8.745 -17.127 -4.445 1.00 79.00 80 PRO A O 1
ATOM 622 N N . ALA A 1 81 ? -6.702 -17.967 -4.037 1.00 85.19 81 ALA A N 1
ATOM 623 C CA . ALA A 1 81 ? -7.138 -18.934 -3.033 1.00 85.19 81 ALA A CA 1
ATOM 624 C C . ALA A 1 81 ? -7.214 -18.329 -1.622 1.00 85.19 81 ALA A C 1
ATOM 626 O O . ALA A 1 81 ? -7.812 -18.929 -0.727 1.00 85.19 81 ALA A O 1
ATOM 627 N N . LYS A 1 82 ? -6.620 -17.150 -1.417 1.00 81.31 82 LYS A N 1
ATOM 628 C CA . LYS A 1 82 ? -6.704 -16.383 -0.180 1.00 81.31 82 LYS A CA 1
ATOM 629 C C . LYS A 1 82 ? -7.700 -15.249 -0.381 1.00 81.31 82 LYS A C 1
ATOM 631 O O . LYS A 1 82 ? -7.801 -14.647 -1.442 1.00 81.31 82 LYS A O 1
ATOM 636 N N . GLN A 1 83 ? -8.475 -14.975 0.655 1.00 78.75 83 GLN A N 1
ATOM 637 C CA . GLN A 1 83 ? -9.363 -13.824 0.686 1.00 78.75 83 GLN A CA 1
ATOM 638 C C . GLN A 1 83 ? -9.160 -13.108 2.006 1.00 78.75 83 GLN A C 1
ATOM 640 O O . GLN A 1 83 ? -8.933 -13.736 3.044 1.00 78.75 83 GLN A O 1
ATOM 645 N N . LEU A 1 84 ? -9.226 -11.783 1.952 1.00 80.25 84 LEU A N 1
ATOM 646 C CA . LEU A 1 84 ? -9.395 -10.994 3.158 1.00 80.25 84 LEU A CA 1
ATOM 647 C C . LEU A 1 84 ? -10.778 -11.294 3.742 1.00 80.25 84 LEU A C 1
ATOM 649 O O . LEU A 1 84 ? -11.717 -11.603 3.010 1.00 80.25 84 LEU A O 1
ATOM 653 N N . SER A 1 85 ? -10.896 -11.211 5.066 1.00 85.75 85 SER A N 1
ATOM 654 C CA . SER A 1 85 ? -12.211 -11.234 5.705 1.00 85.75 85 SER A CA 1
ATOM 655 C C . SER A 1 85 ? -13.059 -10.077 5.169 1.00 85.75 85 SER A C 1
ATOM 657 O O . SER A 1 85 ? -12.526 -9.001 4.901 1.00 85.75 85 SER A O 1
ATOM 659 N N . GLU A 1 86 ? -14.375 -10.254 5.067 1.00 86.88 86 GLU A N 1
ATOM 660 C CA . GLU A 1 86 ? -15.298 -9.180 4.665 1.00 86.88 86 GLU A CA 1
ATOM 661 C C . GLU A 1 86 ? -15.183 -7.953 5.595 1.00 86.88 86 GLU A C 1
ATOM 663 O O . GLU A 1 86 ? -15.219 -6.804 5.151 1.00 86.88 86 GLU A O 1
ATOM 668 N N . GLU A 1 87 ? -14.946 -8.186 6.887 1.00 87.62 87 GLU A N 1
ATOM 669 C CA . GLU A 1 87 ? -14.682 -7.128 7.870 1.00 87.62 87 GLU A CA 1
ATOM 670 C C . GLU A 1 87 ? -13.358 -6.398 7.591 1.00 87.62 87 GLU A C 1
ATOM 672 O O . GLU A 1 87 ? -13.291 -5.171 7.640 1.00 87.62 87 GLU A O 1
ATOM 677 N N . ASP A 1 88 ? -12.315 -7.136 7.202 1.00 86.69 88 ASP A N 1
ATOM 678 C CA . ASP A 1 88 ? -11.037 -6.531 6.824 1.00 86.69 88 ASP A CA 1
ATOM 679 C C . ASP A 1 88 ? -11.157 -5.736 5.516 1.00 86.69 88 ASP A C 1
ATOM 681 O O . ASP A 1 88 ? -10.591 -4.655 5.380 1.00 86.69 88 ASP A O 1
ATOM 685 N N . GLU A 1 89 ? -11.902 -6.243 4.535 1.00 86.00 89 GLU A N 1
ATOM 686 C CA . GLU A 1 89 ? -12.111 -5.563 3.257 1.00 86.00 89 GLU A CA 1
ATOM 687 C C . GLU A 1 89 ? -12.891 -4.252 3.434 1.00 86.00 89 GLU A C 1
ATOM 689 O O . GLU A 1 89 ? -12.528 -3.217 2.862 1.00 86.00 89 GLU A O 1
ATOM 694 N N . THR A 1 90 ? -13.954 -4.279 4.239 1.00 88.00 90 THR A N 1
ATOM 695 C CA . THR A 1 90 ? -14.775 -3.096 4.528 1.00 88.00 90 THR A CA 1
ATOM 696 C C . THR A 1 90 ? -13.988 -2.034 5.288 1.00 88.00 90 THR A C 1
ATOM 698 O O . THR A 1 90 ? -14.016 -0.859 4.905 1.00 88.00 90 THR A O 1
ATOM 701 N N . GLU A 1 91 ? -13.219 -2.435 6.297 1.00 88.94 91 GLU A N 1
ATOM 702 C CA . GLU A 1 91 ? -12.381 -1.526 7.073 1.00 88.94 91 GLU A CA 1
ATOM 703 C C . GLU A 1 91 ? -11.228 -0.952 6.236 1.00 88.94 91 GLU A C 1
ATOM 705 O O . GLU A 1 91 ? -10.978 0.257 6.277 1.00 88.94 91 GLU A O 1
ATOM 710 N N . LEU A 1 92 ? -10.589 -1.766 5.386 1.00 87.69 92 LEU A N 1
ATOM 711 C CA . LEU A 1 92 ? -9.557 -1.294 4.461 1.00 87.69 92 LEU A CA 1
ATOM 712 C C . LEU A 1 92 ? -10.114 -0.228 3.514 1.00 87.69 92 LEU A C 1
ATOM 714 O O . LEU A 1 92 ? -9.502 0.827 3.336 1.00 87.69 92 LEU A O 1
ATOM 718 N N . ARG A 1 93 ? -11.287 -0.477 2.920 1.00 87.50 93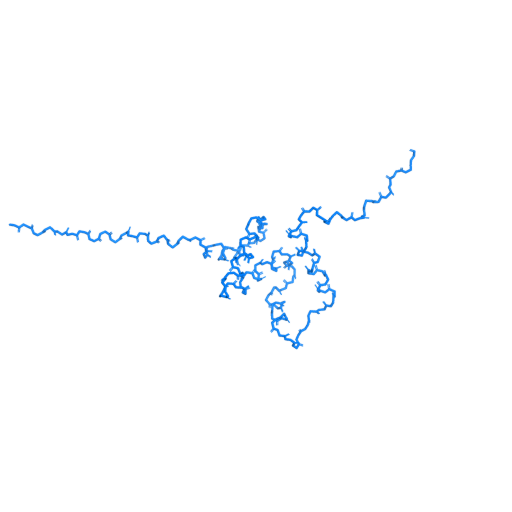 ARG A N 1
ATOM 719 C CA . ARG A 1 93 ? -11.959 0.489 2.038 1.00 87.50 93 ARG A CA 1
ATOM 720 C C . ARG A 1 93 ? -12.281 1.787 2.765 1.00 87.50 93 ARG A C 1
ATOM 722 O O . ARG A 1 93 ? -12.081 2.860 2.195 1.00 87.50 93 ARG A O 1
ATOM 729 N N . ARG A 1 94 ? -12.749 1.702 4.012 1.00 87.94 94 ARG A N 1
ATOM 730 C CA . ARG A 1 94 ? -13.052 2.870 4.846 1.00 87.94 94 ARG A CA 1
ATOM 731 C C . ARG A 1 94 ? -11.797 3.703 5.099 1.00 87.94 94 ARG A C 1
ATOM 733 O O . ARG A 1 94 ? -11.794 4.895 4.790 1.00 87.94 94 ARG A O 1
ATOM 740 N N . LYS A 1 95 ? -10.724 3.082 5.600 1.00 87.31 95 LYS A N 1
ATOM 741 C CA . LYS A 1 95 ? -9.464 3.774 5.913 1.00 87.31 95 LYS A CA 1
ATOM 742 C C . LYS A 1 95 ? -8.810 4.363 4.659 1.00 87.31 95 LYS A C 1
ATOM 744 O O . LYS A 1 95 ? -8.400 5.523 4.664 1.00 87.31 95 LYS A O 1
ATOM 749 N N . LEU A 1 96 ? -8.779 3.615 3.553 1.00 86.81 96 LEU A N 1
ATOM 750 C CA . LEU A 1 96 ? -8.235 4.103 2.282 1.00 86.81 96 LEU A CA 1
ATOM 751 C C . LEU A 1 96 ? -9.071 5.268 1.731 1.00 86.81 96 LEU A C 1
ATOM 753 O O . LEU A 1 96 ? -8.524 6.261 1.256 1.00 86.81 96 LEU A O 1
ATOM 757 N N . GLY A 1 97 ? -10.399 5.180 1.840 1.00 84.94 97 GLY A N 1
ATOM 758 C CA . GLY A 1 97 ? -11.313 6.254 1.460 1.00 84.94 97 GLY A CA 1
ATOM 759 C C . GLY A 1 97 ? -11.064 7.546 2.240 1.00 84.94 97 GLY A C 1
ATOM 760 O O . GLY A 1 97 ? -11.049 8.620 1.637 1.00 84.94 97 GLY A O 1
ATOM 761 N N . GLN A 1 98 ? -10.812 7.443 3.548 1.00 85.31 98 GLN A N 1
ATOM 762 C CA . GLN A 1 98 ? -10.448 8.581 4.398 1.00 85.31 98 GLN A CA 1
ATOM 763 C C . GLN A 1 98 ? -9.103 9.200 3.996 1.00 85.31 98 GLN A C 1
ATOM 765 O O . GLN A 1 98 ? -9.007 10.424 3.917 1.00 85.31 98 GLN A O 1
ATOM 770 N N . ALA A 1 99 ? -8.098 8.374 3.692 1.00 83.25 99 ALA A N 1
ATOM 771 C CA . ALA A 1 99 ? -6.779 8.845 3.269 1.00 83.25 99 ALA A CA 1
ATOM 772 C C . ALA A 1 99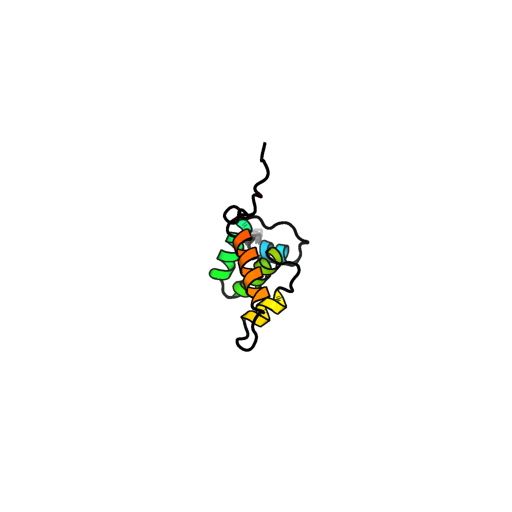 ? -6.811 9.553 1.901 1.00 83.25 99 ALA A C 1
ATOM 774 O O . ALA A 1 99 ? -6.155 10.576 1.713 1.00 83.25 99 ALA A O 1
ATOM 775 N N . LEU A 1 100 ? -7.603 9.043 0.952 1.00 83.00 100 LEU A N 1
ATOM 776 C CA . LEU A 1 100 ? -7.719 9.613 -0.397 1.00 83.00 100 LEU A CA 1
ATOM 777 C C . LEU A 1 100 ? -8.619 10.854 -0.457 1.00 83.00 100 LEU A C 1
ATOM 779 O O . LEU A 1 100 ? -8.405 11.734 -1.292 1.00 83.00 100 LEU A O 1
ATOM 783 N N . HIS A 1 101 ? -9.631 10.929 0.410 1.00 81.88 101 HIS A N 1
ATOM 784 C CA . HIS A 1 101 ? -10.622 12.006 0.419 1.00 81.88 101 HIS A CA 1
ATOM 785 C C . HIS A 1 101 ? -10.799 12.598 1.824 1.00 81.88 101 HIS A C 1
ATOM 787 O O . HIS A 1 101 ? -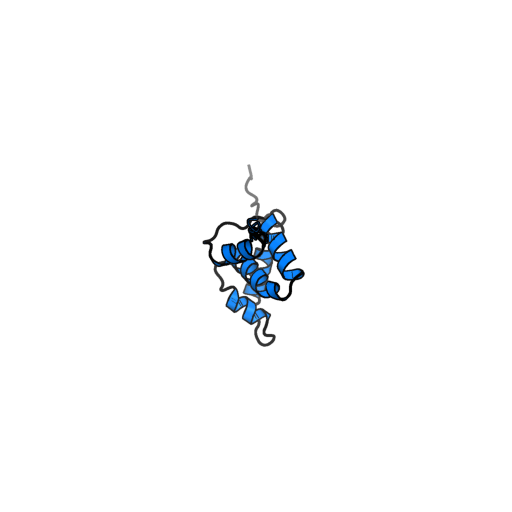11.887 12.478 2.411 1.00 81.88 101 HIS A O 1
ATOM 793 N N . PRO A 1 102 ? -9.768 13.274 2.364 1.00 68.94 102 PRO A N 1
ATOM 794 C CA . PRO A 1 102 ? -9.877 13.952 3.647 1.00 68.94 102 PRO A CA 1
ATOM 795 C C . PRO A 1 102 ? -10.983 15.015 3.554 1.00 68.94 102 PRO A C 1
ATOM 797 O O . PRO A 1 102 ? -10.869 15.992 2.818 1.00 68.94 102 PRO A O 1
ATOM 800 N N . GLY A 1 103 ? -12.103 14.783 4.247 1.00 63.72 103 GLY A N 1
ATOM 801 C CA . GLY A 1 103 ? -13.256 15.693 4.289 1.00 63.72 103 GLY A CA 1
ATOM 802 C C . GLY A 1 103 ? -14.559 15.190 3.655 1.00 63.72 103 GLY A C 1
ATOM 803 O O . GLY A 1 103 ? -15.578 15.859 3.800 1.00 63.72 103 GLY A O 1
ATOM 804 N N . ARG A 1 104 ? -14.584 14.021 2.992 1.00 55.62 104 ARG A N 1
ATOM 805 C CA . ARG A 1 104 ? -15.850 13.422 2.499 1.00 55.62 104 ARG A CA 1
ATOM 806 C C . ARG A 1 104 ? -16.520 12.461 3.479 1.00 55.62 104 ARG A C 1
ATOM 808 O O . ARG A 1 104 ? -17.720 12.236 3.373 1.00 55.62 104 ARG A O 1
ATOM 815 N N . PHE A 1 105 ? -15.769 11.944 4.444 1.00 52.31 105 PHE A N 1
ATOM 816 C CA . PHE A 1 105 ? -16.296 11.167 5.562 1.00 52.31 105 PHE A CA 1
ATOM 817 C C . PHE A 1 105 ? -16.422 12.076 6.786 1.00 52.31 105 PHE A C 1
ATOM 819 O O . PHE A 1 105 ? -15.648 11.982 7.731 1.00 52.31 105 PHE A O 1
ATOM 826 N N . VAL A 1 106 ? -17.374 13.010 6.741 1.00 53.62 106 VAL A N 1
ATOM 827 C CA . VAL A 1 106 ? -17.923 13.556 7.983 1.00 53.62 106 VAL A CA 1
ATOM 828 C C . VAL A 1 106 ? -18.815 12.450 8.522 1.00 53.62 106 VAL A C 1
ATOM 830 O O . VAL A 1 106 ? -19.818 12.108 7.891 1.00 53.62 106 VAL A O 1
ATOM 833 N N . ASP A 1 107 ? -18.411 11.838 9.633 1.00 50.00 107 ASP A N 1
ATOM 834 C CA . ASP A 1 107 ? -19.270 10.931 10.381 1.00 50.00 107 ASP A CA 1
ATOM 835 C C . ASP A 1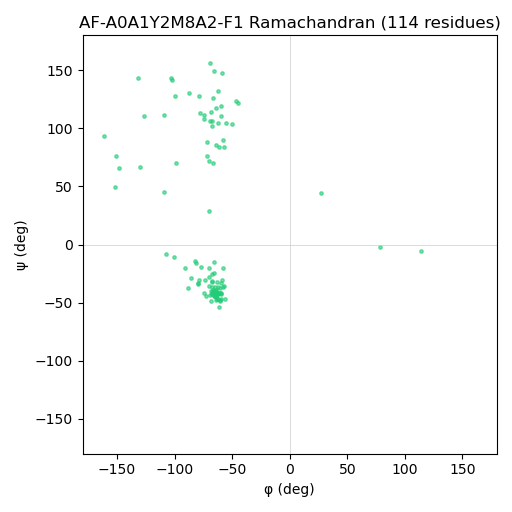 107 ? -20.650 11.575 10.515 1.00 50.00 107 ASP A C 1
ATOM 837 O O . ASP A 1 107 ? -20.800 12.658 11.081 1.00 50.00 107 ASP A O 1
ATOM 841 N N . SER A 1 108 ? -21.685 10.899 10.021 1.00 49.09 108 SER A N 1
ATOM 842 C CA . SER A 1 108 ? -23.084 11.296 10.229 1.00 49.09 108 SER A CA 1
ATOM 843 C C . SER A 1 108 ? -23.534 11.092 11.688 1.00 49.09 108 SER A C 1
ATOM 845 O O . SER A 1 108 ? -24.710 10.891 11.967 1.00 49.09 108 SER A O 1
ATOM 847 N N . HIS A 1 109 ? -22.601 11.186 12.637 1.00 48.16 109 HIS A N 1
ATOM 848 C CA . HIS A 1 109 ? -22.823 11.201 14.075 1.00 48.16 109 HIS A CA 1
ATOM 849 C C . HIS A 1 109 ? -22.550 12.597 14.653 1.00 48.16 109 HIS A C 1
ATOM 851 O O . HIS A 1 109 ? -21.959 12.751 15.719 1.00 48.16 109 HIS A O 1
ATOM 857 N N . CYS A 1 110 ? -23.056 13.647 14.003 1.00 46.06 110 CYS A N 1
ATOM 858 C CA . CYS A 1 110 ? -23.426 14.852 14.739 1.00 46.06 110 CYS A CA 1
ATOM 859 C C . CYS A 1 110 ? -24.692 14.524 15.538 1.00 46.06 110 CYS A C 1
ATOM 861 O O . CYS A 1 110 ? -25.814 14.663 15.052 1.00 46.06 110 CYS A O 1
ATOM 863 N N . HIS A 1 111 ? -24.488 14.017 16.753 1.00 43.94 111 HIS A N 1
ATOM 864 C CA . HIS A 1 111 ? -25.530 13.813 17.748 1.00 43.94 111 HIS A CA 1
ATOM 865 C C . HIS A 1 111 ? -26.417 15.062 17.846 1.00 43.94 111 HIS A C 1
ATOM 867 O O . HIS A 1 111 ? -25.940 16.156 18.149 1.00 43.94 111 HIS A O 1
ATOM 873 N N . LEU A 1 112 ? -27.723 14.871 17.640 1.00 53.41 112 LEU A N 1
ATOM 874 C CA . LEU A 1 112 ? -28.749 15.741 18.198 1.00 53.41 112 LEU A CA 1
ATOM 875 C C . LEU A 1 112 ? -28.471 15.912 19.696 1.00 53.41 112 LEU A C 1
ATOM 877 O O . LEU A 1 112 ? -28.747 15.019 20.493 1.00 53.41 112 LEU A O 1
ATOM 881 N N . ALA A 1 113 ? -27.937 17.062 20.075 1.00 52.22 113 ALA A N 1
ATOM 882 C CA . ALA A 1 113 ? -27.906 17.503 21.455 1.00 52.22 113 ALA A CA 1
ATOM 883 C C . ALA A 1 113 ? -27.930 19.030 21.482 1.00 52.22 113 ALA A C 1
ATOM 885 O O . ALA A 1 113 ? -26.910 19.665 21.716 1.00 52.22 113 ALA A O 1
ATOM 886 N N . ASN A 1 114 ? -29.105 19.620 21.244 1.00 46.81 114 ASN A N 1
ATOM 887 C CA . ASN A 1 114 ? -29.569 20.667 22.150 1.00 46.81 114 ASN A CA 1
ATOM 888 C C . ASN A 1 114 ? -31.078 20.897 22.006 1.00 46.81 114 ASN A C 1
ATOM 890 O O . ASN A 1 114 ? -31.545 21.674 21.179 1.00 46.81 114 ASN A O 1
ATOM 894 N N . THR A 1 115 ? -31.846 20.206 22.840 1.00 56.25 115 THR A N 1
ATOM 895 C CA . THR A 1 115 ? -33.119 20.725 23.333 1.00 56.25 115 THR A CA 1
ATOM 896 C C . THR A 1 115 ? -32.817 21.728 24.438 1.00 56.25 115 THR A C 1
ATOM 898 O O . THR A 1 115 ? -32.349 21.313 25.503 1.00 56.25 115 THR A O 1
ATOM 901 N N . ARG A 1 116 ? -33.113 23.007 24.208 1.00 52.06 116 ARG A N 1
ATOM 902 C CA . ARG A 1 116 ? -33.667 23.925 25.211 1.00 52.06 116 ARG A CA 1
ATOM 903 C C . ARG A 1 116 ? -34.158 25.205 24.559 1.00 52.06 116 ARG A C 1
ATOM 905 O O . ARG A 1 116 ? -33.398 25.767 23.745 1.00 52.06 116 ARG A O 1
#

Nearest PDB structures (foldseek):
  6zfg-assembly1_A  TM=3.270E-01  e=8.215E+00  Homo sapiens
  6k15-assembly1_M  TM=3.291E-01  e=8.662E+00  Saccharomyces cerevisiae S288C

Radius of gyration: 22.92 Å; Cα contacts (8 Å, |Δi|>4): 56; chains: 1; bounding box: 91×43×50 Å

pLDDT: mean 70.55, std 17.4, range [40.69, 90.25]

Solvent-accessible surface area (backbone atoms only — not comparable to full-atom values): 7409 Å² total; per-residue (Å²): 135,82,83,81,80,78,77,80,73,85,64,79,71,72,77,80,71,70,61,67,56,55,58,59,45,64,78,70,50,81,87,67,83,76,49,72,68,54,51,53,49,38,52,50,48,23,73,75,31,78,89,37,28,64,60,30,51,37,55,50,35,41,69,56,40,65,92,50,63,34,65,64,51,50,55,28,73,73,31,90,91,42,72,72,53,72,68,55,51,54,49,49,52,51,39,46,48,45,72,77,38,79,79,77,76,67,70,92,72,75,70,92,78,79,92,128